Protein AF-A0A3C0IYD0-F1 (afdb_monomer)

Sequence (106 aa):
YKDQAVIDAPIVPNDPNFNKMWGLHNQNCQFVDPRMQGTPVDDADIDAPEAWGVHTGSESTLAAIIDTGCYIYHPDLAPNIWVNPGEIPGNGIDDDHNGYIDDIWG

Nearest PDB structures (foldseek):
  3vv3-assembly1_A  TM=9.507E-01  e=1.101E-05  Pseudoalteromonas sp. SM9913

Structure (mmCIF, N/CA/C/O backbone):
data_AF-A0A3C0IYD0-F1
#
_entry.id   AF-A0A3C0IYD0-F1
#
loop_
_atom_site.group_PDB
_atom_site.id
_atom_site.type_symbol
_atom_site.label_atom_id
_atom_site.label_alt_id
_atom_site.label_comp_id
_atom_site.label_asym_id
_atom_site.label_entity_id
_atom_site.label_seq_id
_atom_site.pdbx_PDB_ins_code
_atom_site.Cartn_x
_atom_site.Cartn_y
_atom_site.Cartn_z
_atom_site.occupancy
_atom_site.B_iso_or_equiv
_atom_site.auth_seq_id
_atom_site.auth_comp_id
_atom_site.auth_asym_id
_atom_site.auth_atom_id
_atom_site.pdbx_PDB_model_num
ATOM 1 N N . TYR A 1 1 ? 34.260 -10.225 -3.439 1.00 45.97 1 TYR A N 1
ATOM 2 C CA . TYR A 1 1 ? 32.957 -9.624 -3.090 1.00 45.97 1 TYR A CA 1
ATOM 3 C C . TYR A 1 1 ? 31.908 -9.834 -4.186 1.00 45.97 1 TYR A C 1
ATOM 5 O O . TYR A 1 1 ? 31.117 -8.944 -4.452 1.00 45.97 1 TYR A O 1
ATOM 13 N N . LYS A 1 2 ? 31.896 -11.001 -4.839 1.00 45.59 2 LYS A N 1
ATOM 14 C CA . LYS A 1 2 ? 30.801 -11.451 -5.704 1.00 45.59 2 LYS A CA 1
ATOM 15 C C . LYS A 1 2 ? 30.568 -12.906 -5.335 1.00 45.59 2 LYS A C 1
ATOM 17 O O . LYS A 1 2 ? 30.957 -13.801 -6.074 1.00 45.59 2 LYS A O 1
ATOM 22 N N . ASP A 1 3 ? 30.071 -13.106 -4.121 1.00 47.34 3 ASP A N 1
ATOM 23 C CA . ASP A 1 3 ? 29.477 -14.390 -3.796 1.00 47.34 3 ASP A CA 1
ATOM 24 C C . ASP A 1 3 ? 28.105 -14.384 -4.449 1.00 47.34 3 ASP A C 1
ATOM 26 O O . ASP A 1 3 ? 27.305 -13.463 -4.290 1.00 47.34 3 ASP A O 1
ATOM 30 N N . GLN A 1 4 ? 27.944 -15.365 -5.319 1.00 48.84 4 GLN A N 1
ATOM 31 C CA . GLN A 1 4 ? 26.801 -15.608 -6.164 1.00 48.84 4 GLN A CA 1
ATOM 32 C C . GLN A 1 4 ? 25.622 -15.944 -5.251 1.00 48.84 4 GLN A C 1
ATOM 34 O O . GLN A 1 4 ? 25.445 -17.094 -4.854 1.00 48.84 4 GLN A O 1
ATOM 39 N N . ALA A 1 5 ? 24.852 -14.921 -4.870 1.00 55.00 5 ALA A N 1
ATOM 40 C CA . ALA A 1 5 ? 23.508 -15.142 -4.374 1.00 55.00 5 ALA A CA 1
ATOM 41 C C . ALA A 1 5 ? 22.796 -15.991 -5.432 1.00 55.00 5 ALA A C 1
ATOM 43 O O . ALA A 1 5 ? 22.830 -15.670 -6.624 1.00 55.00 5 ALA A O 1
ATOM 44 N N . VAL A 1 6 ? 22.231 -17.115 -5.006 1.00 54.72 6 VAL A N 1
ATOM 45 C CA . VAL A 1 6 ? 21.243 -17.827 -5.807 1.00 54.72 6 VAL A CA 1
ATOM 46 C C . VAL A 1 6 ? 20.088 -16.843 -5.928 1.00 54.72 6 VAL A C 1
ATOM 48 O O . VAL A 1 6 ? 19.348 -16.647 -4.972 1.00 54.72 6 VAL A O 1
ATOM 51 N N . ILE A 1 7 ? 20.042 -16.108 -7.037 1.00 59.22 7 ILE A N 1
ATOM 52 C CA . ILE A 1 7 ? 18.914 -15.240 -7.335 1.00 59.22 7 ILE A CA 1
ATOM 53 C C . ILE A 1 7 ? 17.778 -16.184 -7.705 1.00 59.22 7 ILE A C 1
ATOM 55 O O . ILE A 1 7 ? 17.795 -16.809 -8.768 1.00 59.22 7 ILE A O 1
ATOM 59 N N . ASP A 1 8 ? 16.852 -16.383 -6.772 1.00 67.06 8 ASP A N 1
ATOM 60 C CA . ASP A 1 8 ? 15.578 -16.994 -7.117 1.00 67.06 8 ASP A CA 1
ATOM 61 C C . ASP A 1 8 ? 14.947 -16.173 -8.248 1.00 67.06 8 ASP A C 1
ATOM 63 O O . ASP A 1 8 ? 15.190 -14.969 -8.385 1.00 67.06 8 ASP A O 1
ATOM 67 N N . ALA A 1 9 ? 14.214 -16.850 -9.133 1.00 78.75 9 ALA A N 1
ATOM 68 C CA . ALA A 1 9 ? 13.586 -16.182 -10.264 1.00 78.75 9 ALA A CA 1
ATOM 69 C C . ALA A 1 9 ? 12.689 -15.033 -9.757 1.00 78.75 9 ALA A C 1
ATOM 71 O O . ALA A 1 9 ? 12.003 -15.230 -8.749 1.00 78.75 9 ALA A O 1
ATOM 72 N N . PRO A 1 10 ? 12.660 -13.872 -10.445 1.00 84.62 10 PRO A N 1
ATOM 73 C CA . PRO A 1 10 ? 11.826 -12.751 -10.033 1.00 84.62 10 PRO A CA 1
ATOM 74 C C . PRO A 1 10 ? 10.373 -13.184 -9.832 1.00 84.62 10 PRO A C 1
ATOM 76 O O . PRO A 1 10 ? 9.810 -13.916 -10.656 1.00 84.62 10 PRO A O 1
ATOM 79 N N . ILE A 1 11 ? 9.761 -12.739 -8.736 1.00 92.06 11 ILE A N 1
ATOM 80 C CA . ILE A 1 11 ? 8.366 -13.049 -8.429 1.00 92.06 11 ILE A CA 1
ATOM 81 C C . ILE A 1 11 ? 7.492 -11.961 -9.037 1.00 92.06 11 ILE A C 1
ATOM 8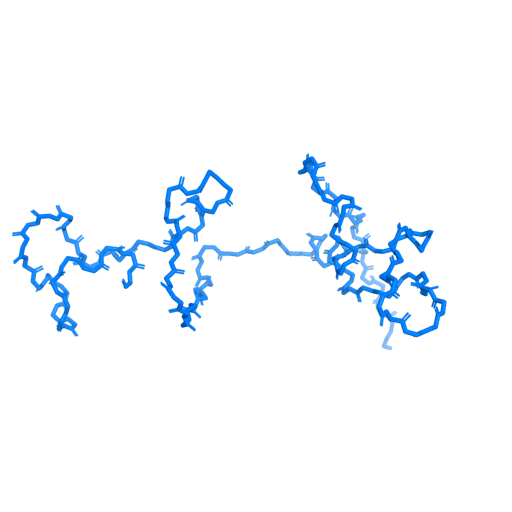3 O O . ILE A 1 11 ? 7.567 -10.800 -8.654 1.00 92.06 11 ILE A O 1
ATOM 87 N N . VAL A 1 12 ? 6.630 -12.350 -9.974 1.00 93.94 12 VAL A N 1
ATOM 88 C CA . VAL A 1 12 ? 5.676 -11.444 -10.619 1.00 93.94 12 VAL A CA 1
ATOM 89 C C . VAL A 1 12 ? 4.273 -11.738 -10.082 1.00 93.94 12 VAL A C 1
ATOM 91 O O . VAL A 1 12 ? 3.819 -12.882 -10.198 1.00 93.94 12 VAL A O 1
ATOM 94 N N . PRO A 1 13 ? 3.572 -10.752 -9.495 1.00 95.12 13 PRO A N 1
ATOM 95 C CA . PRO A 1 13 ? 2.235 -10.960 -8.964 1.00 95.12 13 PRO A CA 1
ATOM 96 C C . PRO A 1 13 ? 1.204 -11.111 -10.088 1.00 95.12 13 PRO A C 1
ATOM 98 O O . PRO A 1 13 ? 1.425 -10.737 -11.242 1.00 95.12 13 PRO A O 1
ATOM 101 N N . ASN A 1 14 ? 0.044 -11.667 -9.748 1.00 96.50 14 ASN A N 1
ATOM 102 C CA . ASN A 1 14 ? -1.056 -11.886 -10.687 1.00 96.50 14 ASN A CA 1
ATOM 103 C C . ASN A 1 14 ? -2.068 -10.726 -10.721 1.00 96.50 14 ASN A C 1
ATOM 105 O O . ASN A 1 14 ? -3.133 -10.869 -11.329 1.00 96.50 14 ASN A O 1
ATOM 109 N N . ASP A 1 15 ? -1.745 -9.589 -10.099 1.00 96.88 15 ASP A N 1
ATOM 110 C CA . ASP A 1 15 ? -2.607 -8.414 -10.056 1.00 96.88 15 ASP A CA 1
ATOM 111 C C . ASP A 1 15 ? -2.915 -7.889 -11.468 1.00 96.88 15 ASP A C 1
ATOM 113 O O . ASP A 1 15 ? -1.994 -7.580 -12.233 1.00 96.88 15 ASP A O 1
ATOM 117 N N . PRO A 1 16 ? -4.199 -7.706 -11.841 1.00 96.94 16 PRO A N 1
ATOM 118 C CA . PRO A 1 16 ? -4.588 -7.354 -13.211 1.00 96.94 16 PRO A CA 1
ATOM 119 C C . PRO A 1 16 ? -3.986 -6.053 -13.756 1.00 96.94 16 PRO A C 1
ATOM 121 O O . PRO A 1 16 ? -3.980 -5.837 -14.967 1.00 96.94 16 PRO A O 1
ATOM 124 N N . ASN A 1 17 ? -3.532 -5.162 -12.871 1.00 95.12 17 ASN A N 1
ATOM 125 C CA . ASN A 1 17 ? -2.934 -3.877 -13.225 1.00 95.12 17 ASN A CA 1
ATOM 126 C C . ASN A 1 17 ? -1.421 -3.816 -12.960 1.00 95.12 17 ASN A C 1
ATOM 128 O O . ASN A 1 17 ? -0.852 -2.738 -13.120 1.00 95.12 17 ASN A O 1
ATOM 132 N N . PHE A 1 18 ? -0.762 -4.921 -12.583 1.00 94.38 18 PHE A N 1
ATOM 133 C CA . PHE A 1 18 ? 0.675 -4.920 -12.281 1.00 94.38 18 PHE A CA 1
ATOM 134 C C . PHE A 1 18 ? 1.516 -4.397 -13.454 1.00 94.38 18 PHE A C 1
ATOM 136 O O . PHE A 1 18 ? 2.415 -3.585 -13.274 1.00 94.38 18 PHE A O 1
ATOM 143 N N . ASN A 1 19 ? 1.140 -4.742 -14.686 1.00 91.56 19 ASN A N 1
ATOM 144 C CA . ASN A 1 19 ? 1.794 -4.251 -15.903 1.00 91.56 19 ASN A CA 1
ATOM 145 C C . ASN A 1 19 ? 1.716 -2.724 -16.112 1.00 91.56 19 ASN A C 1
ATOM 147 O O . ASN A 1 19 ? 2.389 -2.192 -16.988 1.00 91.56 19 ASN A O 1
ATOM 151 N N . LYS A 1 20 ? 0.888 -2.004 -15.347 1.00 91.12 20 LYS A N 1
ATOM 152 C CA . LYS A 1 20 ? 0.820 -0.533 -15.366 1.00 91.12 20 LYS A CA 1
ATOM 153 C C . LYS A 1 20 ? 1.730 0.104 -14.315 1.00 91.12 20 LYS A C 1
ATOM 155 O O . LYS A 1 20 ? 1.939 1.316 -14.351 1.00 91.12 20 LYS A O 1
ATOM 160 N N . MET A 1 21 ? 2.253 -0.684 -13.379 1.00 93.38 21 MET A N 1
ATOM 161 C CA . MET A 1 21 ? 3.093 -0.230 -12.275 1.00 93.38 21 MET A CA 1
ATOM 162 C C . MET A 1 21 ? 4.558 -0.173 -12.715 1.00 93.38 21 MET A C 1
ATOM 164 O O . MET A 1 21 ? 5.405 -0.881 -12.183 1.00 93.38 21 MET A O 1
ATOM 168 N N . TRP A 1 22 ? 4.858 0.684 -13.697 1.00 92.25 22 TRP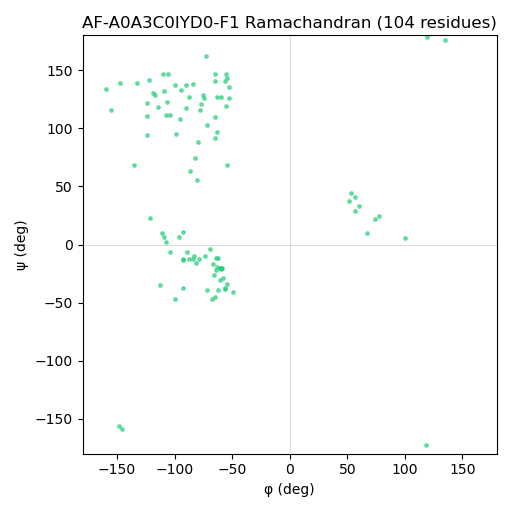 A N 1
ATOM 169 C CA . TRP A 1 22 ? 6.205 0.808 -14.270 1.00 92.25 22 TRP A CA 1
ATOM 170 C C . TRP A 1 22 ? 7.278 1.073 -13.208 1.00 92.25 22 TRP A C 1
ATOM 172 O O . TRP A 1 22 ? 8.379 0.572 -13.329 1.00 92.25 22 TRP A O 1
ATOM 182 N N . GLY A 1 23 ? 6.952 1.809 -12.140 1.00 92.88 23 GLY A N 1
ATOM 183 C CA . GLY A 1 23 ? 7.907 2.086 -11.066 1.00 92.88 23 GLY A CA 1
ATOM 184 C C . GLY A 1 23 ? 8.312 0.853 -10.252 1.00 92.88 23 GLY A C 1
ATOM 185 O O . GLY A 1 23 ? 9.304 0.927 -9.541 1.00 92.88 23 GLY A O 1
ATOM 186 N N . LEU A 1 24 ? 7.556 -0.249 -10.334 1.00 95.56 24 LEU A N 1
ATOM 187 C CA . LEU A 1 24 ? 7.896 -1.534 -9.714 1.00 95.56 24 LEU A CA 1
ATOM 188 C C . LEU A 1 24 ? 8.657 -2.446 -10.677 1.00 95.56 24 LEU A C 1
ATOM 190 O O . LEU A 1 24 ? 9.530 -3.181 -10.233 1.00 95.56 24 LEU A O 1
ATOM 194 N N . HIS A 1 25 ? 8.278 -2.420 -11.958 1.00 93.88 25 HIS A N 1
ATOM 195 C CA . HIS A 1 25 ? 8.858 -3.242 -13.019 1.00 93.88 25 HIS A CA 1
ATOM 196 C C . HIS A 1 25 ? 8.655 -2.577 -14.387 1.00 93.88 25 HIS A C 1
ATOM 198 O O . HIS A 1 25 ? 7.518 -2.419 -14.855 1.00 93.88 25 HIS A O 1
ATOM 204 N N . ASN A 1 26 ? 9.739 -2.192 -15.052 1.00 91.94 26 ASN A N 1
ATOM 205 C CA . ASN A 1 26 ? 9.745 -1.441 -16.300 1.00 91.94 26 ASN A CA 1
ATOM 206 C C . ASN A 1 26 ? 10.533 -2.178 -17.383 1.00 91.94 26 ASN A C 1
ATOM 208 O O . ASN A 1 26 ? 11.733 -1.991 -17.559 1.00 91.94 26 ASN A O 1
ATOM 212 N N . GLN A 1 27 ? 9.807 -2.955 -18.184 1.00 88.69 27 GLN A N 1
ATOM 213 C CA . GLN A 1 27 ? 10.361 -3.620 -19.357 1.00 88.69 27 GLN A CA 1
ATOM 214 C C . GLN A 1 27 ? 9.827 -3.022 -20.655 1.00 88.69 27 GLN A C 1
ATOM 216 O O . GLN A 1 27 ? 8.659 -2.639 -20.767 1.00 88.69 27 GLN A O 1
ATOM 221 N N . ASN A 1 28 ? 10.679 -3.025 -21.675 1.00 84.56 28 ASN A N 1
ATOM 222 C CA . ASN A 1 28 ? 10.410 -2.562 -23.031 1.00 84.56 28 ASN A CA 1
ATOM 223 C C . ASN A 1 28 ? 9.937 -1.104 -23.109 1.00 84.56 28 ASN A C 1
ATOM 225 O O . ASN A 1 28 ? 9.189 -0.759 -24.028 1.00 84.56 28 ASN A O 1
ATOM 229 N N . CYS A 1 29 ? 10.340 -0.251 -22.160 1.00 82.38 29 CYS A N 1
ATOM 230 C CA . CYS A 1 29 ? 9.909 1.150 -22.113 1.00 82.38 29 CYS A CA 1
ATOM 231 C C . CYS A 1 29 ? 8.373 1.305 -22.193 1.00 82.38 29 CYS A C 1
ATOM 233 O O . CYS A 1 29 ? 7.863 2.207 -22.864 1.00 82.38 29 CYS A O 1
ATOM 235 N N . GLN A 1 30 ? 7.628 0.393 -21.555 1.00 76.88 30 GLN A N 1
ATOM 236 C CA . GLN A 1 30 ? 6.180 0.220 -21.742 1.00 76.88 30 GLN A CA 1
ATOM 237 C C . GLN A 1 30 ? 5.328 1.449 -21.389 1.00 76.88 30 GLN A C 1
ATOM 239 O O . GLN A 1 30 ? 4.190 1.564 -21.850 1.00 76.88 30 GLN A O 1
ATOM 244 N N . PHE A 1 31 ? 5.861 2.369 -20.582 1.00 80.62 31 PHE A N 1
ATOM 245 C CA . PHE A 1 31 ? 5.163 3.574 -20.155 1.00 80.62 31 PHE A CA 1
ATOM 246 C C . PHE A 1 31 ? 5.884 4.842 -20.619 1.00 80.62 31 PHE A C 1
ATOM 248 O O . PHE A 1 31 ? 7.080 5.022 -20.398 1.00 80.62 31 PHE A O 1
ATOM 255 N N . VAL A 1 32 ? 5.124 5.751 -21.234 1.00 80.00 32 VAL A N 1
ATOM 256 C CA . VAL A 1 32 ? 5.597 7.073 -21.663 1.00 80.00 32 VAL A CA 1
ATOM 257 C C . VAL A 1 32 ? 4.698 8.130 -21.030 1.00 80.00 32 VAL A C 1
ATOM 259 O O . VAL A 1 32 ? 3.534 8.249 -21.413 1.00 80.00 32 VAL A O 1
ATOM 262 N N . ASP A 1 33 ? 5.215 8.905 -20.071 1.00 80.69 33 ASP A N 1
ATOM 263 C CA . ASP A 1 33 ? 4.489 10.071 -19.554 1.00 80.69 33 ASP A CA 1
ATOM 264 C C . ASP A 1 33 ? 4.630 11.234 -20.552 1.00 80.69 33 ASP A C 1
ATOM 266 O O . ASP A 1 33 ? 5.739 11.744 -20.730 1.00 80.69 33 ASP A O 1
ATOM 270 N N . PRO A 1 34 ? 3.537 11.716 -21.177 1.00 84.50 34 PRO A N 1
ATOM 271 C CA . PRO A 1 34 ? 3.599 12.831 -22.123 1.00 84.50 34 PRO A CA 1
ATOM 272 C C . PRO A 1 34 ? 4.046 14.158 -21.484 1.00 84.50 34 PRO A C 1
ATOM 274 O O . PRO A 1 34 ? 4.312 15.122 -22.200 1.00 84.50 34 PRO A O 1
ATOM 277 N N . ARG A 1 35 ? 4.103 14.238 -20.149 1.00 87.62 35 ARG A N 1
ATOM 278 C CA . ARG A 1 35 ? 4.557 15.413 -19.392 1.00 87.62 35 ARG A CA 1
ATOM 279 C C . ARG A 1 35 ? 6.048 15.359 -19.057 1.00 87.62 35 ARG A C 1
ATOM 281 O O . ARG A 1 35 ? 6.594 16.380 -18.641 1.00 87.62 35 ARG A O 1
ATOM 288 N N . MET A 1 36 ? 6.707 14.208 -19.212 1.00 81.50 36 MET A N 1
ATOM 289 C CA . MET A 1 36 ? 8.143 14.072 -18.970 1.00 81.50 36 MET A CA 1
ATOM 290 C C . MET A 1 36 ? 8.942 14.343 -20.245 1.00 81.50 36 MET A C 1
ATOM 292 O O . MET A 1 36 ? 8.597 13.894 -21.334 1.00 81.50 36 MET A O 1
ATOM 296 N N . GLN A 1 37 ? 10.036 15.091 -20.102 1.00 84.94 37 GLN A N 1
ATOM 297 C CA . GLN A 1 37 ? 10.996 15.293 -21.184 1.00 84.94 37 GLN A CA 1
ATOM 298 C C . GLN A 1 37 ? 11.981 14.123 -21.212 1.00 84.94 37 GLN A C 1
ATOM 300 O O . GLN A 1 37 ? 12.473 13.709 -20.165 1.00 84.94 37 GLN A O 1
ATOM 305 N N . GLY A 1 38 ? 12.307 13.633 -22.406 1.00 82.50 38 GLY A N 1
ATOM 306 C CA . GLY A 1 38 ? 13.238 12.521 -22.597 1.00 82.50 38 GLY A CA 1
ATOM 307 C C . GLY A 1 38 ? 12.588 11.320 -23.278 1.00 82.50 38 GLY A C 1
ATOM 308 O O . GLY A 1 38 ? 11.414 11.341 -23.633 1.00 82.50 38 GLY A O 1
ATOM 309 N N . THR A 1 39 ? 13.392 10.284 -23.506 1.00 83.81 39 THR A N 1
ATOM 310 C CA . THR A 1 39 ? 12.906 8.972 -23.957 1.00 83.81 39 THR A CA 1
ATOM 311 C C . THR A 1 39 ? 12.836 8.066 -22.730 1.00 83.81 39 THR A C 1
ATOM 313 O O . THR A 1 39 ? 13.768 8.125 -21.925 1.00 83.81 39 THR A O 1
ATOM 316 N N . PRO A 1 40 ? 11.774 7.260 -22.555 1.00 84.62 40 PRO A N 1
ATOM 317 C CA . PRO A 1 40 ? 11.743 6.269 -21.490 1.00 84.62 40 PRO A CA 1
ATOM 318 C C . PRO A 1 40 ? 12.971 5.364 -21.572 1.00 84.62 40 PRO A C 1
ATOM 320 O O . PRO A 1 40 ? 13.445 5.039 -22.665 1.00 84.62 40 PRO A O 1
ATOM 323 N N . VAL A 1 41 ? 13.474 4.982 -20.407 1.00 88.69 41 VAL A N 1
ATOM 324 C CA . VAL A 1 41 ? 14.633 4.106 -20.266 1.00 88.69 41 VAL A CA 1
ATOM 325 C C . VAL A 1 41 ? 14.121 2.768 -19.757 1.00 88.69 41 VAL A C 1
ATOM 327 O O . VAL A 1 41 ? 13.294 2.730 -18.847 1.00 88.69 41 VAL A O 1
ATOM 330 N N . ASP A 1 42 ? 14.561 1.697 -20.404 1.00 90.81 42 ASP A N 1
ATOM 331 C CA . ASP A 1 42 ? 14.293 0.329 -19.968 1.00 90.81 42 ASP A CA 1
ATOM 332 C C . ASP A 1 42 ? 14.981 0.087 -18.621 1.00 90.81 42 ASP A C 1
ATOM 334 O O . ASP A 1 42 ? 16.046 0.668 -18.400 1.00 90.81 42 ASP A O 1
ATOM 338 N N . ASP A 1 43 ? 14.393 -0.729 -17.741 1.00 91.50 43 ASP A N 1
ATOM 339 C CA . ASP A 1 43 ? 14.970 -1.061 -16.420 1.00 91.50 43 ASP A CA 1
ATOM 340 C C . ASP A 1 43 ? 15.032 0.135 -15.442 1.00 91.50 43 ASP A C 1
ATOM 342 O O . ASP A 1 43 ? 15.677 0.106 -14.398 1.00 91.50 43 ASP A O 1
ATOM 346 N N . ALA A 1 44 ? 14.388 1.256 -15.789 1.00 91.88 44 ALA A N 1
ATOM 347 C CA . ALA A 1 44 ? 14.267 2.405 -14.896 1.00 91.88 44 ALA A CA 1
ATOM 348 C C . ALA A 1 44 ? 13.111 2.193 -13.903 1.00 91.88 44 ALA A C 1
ATOM 350 O O . 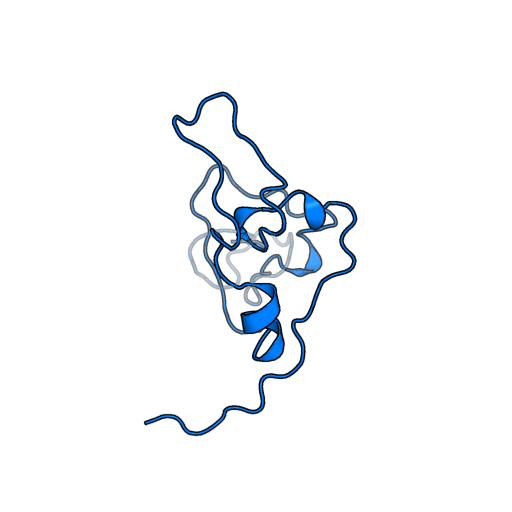ALA A 1 44 ? 12.046 2.800 -14.053 1.00 91.88 44 ALA A O 1
ATOM 351 N N . ASP A 1 45 ? 13.333 1.328 -12.915 1.00 93.44 45 ASP A N 1
ATOM 352 C CA . ASP A 1 45 ? 12.403 0.975 -11.837 1.00 93.44 45 ASP A CA 1
ATOM 353 C C . ASP A 1 45 ? 13.156 0.687 -10.513 1.00 93.44 45 ASP A C 1
ATOM 355 O O . ASP A 1 45 ? 14.237 1.241 -10.293 1.00 93.44 45 ASP A O 1
ATOM 359 N N . ILE A 1 46 ? 12.546 -0.046 -9.574 1.00 96.31 46 ILE A N 1
ATOM 360 C CA . ILE A 1 46 ? 13.133 -0.361 -8.256 1.00 96.31 46 ILE A CA 1
ATOM 361 C C . ILE A 1 46 ? 13.512 -1.841 -8.086 1.00 96.31 46 ILE A C 1
ATOM 363 O O . ILE A 1 46 ? 13.786 -2.247 -6.954 1.00 96.31 46 ILE A O 1
ATOM 367 N N . ASP A 1 47 ? 13.483 -2.639 -9.156 1.00 95.69 47 ASP A N 1
ATOM 368 C CA . ASP A 1 47 ? 13.720 -4.087 -9.153 1.00 95.69 47 ASP A CA 1
ATOM 369 C C . ASP A 1 47 ? 12.815 -4.827 -8.141 1.00 95.69 47 ASP A C 1
ATOM 371 O O . ASP A 1 47 ? 13.264 -5.651 -7.331 1.00 95.69 47 ASP A O 1
ATOM 375 N N . ALA A 1 48 ? 11.519 -4.478 -8.093 1.00 96.75 48 ALA A N 1
ATOM 376 C CA . ALA A 1 48 ? 10.616 -5.034 -7.083 1.00 96.75 48 ALA A CA 1
ATOM 377 C C . ALA A 1 48 ? 10.414 -6.558 -7.231 1.00 96.75 48 ALA A C 1
ATOM 379 O O . ALA A 1 48 ? 10.510 -7.249 -6.212 1.00 96.75 48 ALA A O 1
ATOM 380 N N . PRO A 1 49 ? 10.180 -7.124 -8.436 1.00 96.12 49 PRO A N 1
ATOM 381 C CA . PRO A 1 49 ? 10.086 -8.575 -8.625 1.00 96.12 49 PRO A CA 1
ATOM 382 C C . PRO A 1 49 ? 11.315 -9.356 -8.149 1.00 96.12 49 PRO A C 1
ATOM 384 O O . PRO A 1 49 ? 11.187 -10.448 -7.588 1.00 96.12 49 PRO A O 1
ATOM 387 N N . GLU A 1 50 ? 12.505 -8.800 -8.347 1.00 95.00 50 GLU A N 1
ATOM 388 C CA . GLU A 1 50 ? 13.785 -9.348 -7.912 1.00 95.00 50 GLU A CA 1
ATOM 389 C C . GLU A 1 50 ? 13.877 -9.326 -6.383 1.00 95.00 50 GLU A C 1
ATOM 391 O O . GLU A 1 50 ? 14.215 -10.337 -5.762 1.00 95.00 50 GLU A O 1
ATOM 396 N N . ALA A 1 51 ? 13.517 -8.198 -5.760 1.00 94.88 51 ALA A N 1
ATOM 397 C CA . ALA A 1 51 ? 13.478 -8.063 -4.306 1.00 94.88 51 ALA A CA 1
ATOM 398 C C . ALA A 1 51 ? 12.458 -9.019 -3.663 1.00 94.88 51 ALA A C 1
ATOM 400 O O . ALA A 1 51 ? 12.742 -9.626 -2.627 1.00 94.88 51 ALA A O 1
ATOM 401 N N . TRP A 1 52 ? 11.300 -9.216 -4.294 1.00 95.62 52 TRP A N 1
ATOM 402 C CA . TRP A 1 52 ? 10.274 -10.157 -3.846 1.00 95.62 52 TRP A CA 1
ATOM 403 C C . TRP A 1 52 ? 10.716 -11.615 -3.925 1.00 95.62 52 TRP A C 1
ATOM 405 O O . TRP A 1 52 ? 10.269 -12.412 -3.103 1.00 95.62 52 TRP A O 1
ATOM 415 N N . GLY A 1 53 ? 11.657 -11.944 -4.816 1.00 94.06 53 GLY A N 1
ATOM 416 C CA . GLY A 1 53 ? 12.358 -13.232 -4.802 1.00 94.06 53 GLY A CA 1
ATOM 417 C C . GLY A 1 53 ? 13.128 -13.495 -3.501 1.00 94.06 53 GLY A C 1
ATOM 418 O O . GLY A 1 53 ? 13.376 -14.647 -3.161 1.00 94.06 53 GLY A O 1
ATOM 419 N N . VAL A 1 54 ? 13.462 -12.447 -2.739 1.00 93.62 54 VAL A N 1
ATOM 420 C CA . VAL A 1 54 ? 14.108 -12.549 -1.422 1.00 93.62 54 VAL A CA 1
ATOM 421 C C . VAL A 1 54 ? 13.095 -12.393 -0.284 1.00 93.62 54 VAL A C 1
ATOM 423 O O . VAL A 1 54 ? 13.133 -13.158 0.680 1.00 93.62 54 VAL A O 1
ATOM 426 N N . HIS A 1 55 ? 12.211 -11.391 -0.353 1.00 92.75 55 HIS A N 1
ATOM 427 C CA . HIS A 1 55 ? 11.229 -11.110 0.696 1.00 92.75 55 HIS A CA 1
ATOM 428 C C . HIS A 1 55 ? 10.047 -10.274 0.179 1.00 92.75 55 HIS A C 1
ATOM 430 O O . HIS A 1 55 ? 10.243 -9.234 -0.445 1.00 92.75 55 HIS A O 1
ATOM 436 N N . THR A 1 56 ? 8.814 -10.664 0.512 1.00 94.12 56 THR A N 1
ATOM 437 C CA . THR A 1 56 ? 7.582 -9.974 0.071 1.00 94.12 56 THR A CA 1
ATOM 438 C C . THR A 1 56 ? 6.915 -9.114 1.146 1.00 94.12 56 THR A C 1
ATOM 440 O O . THR A 1 56 ? 5.952 -8.414 0.851 1.00 94.12 56 THR A O 1
ATOM 443 N N . GLY A 1 57 ? 7.399 -9.145 2.388 1.00 93.75 57 GLY A N 1
ATOM 444 C CA . GLY A 1 57 ? 6.837 -8.372 3.501 1.00 93.75 57 GLY A CA 1
ATOM 445 C C . GLY A 1 57 ? 6.693 -9.188 4.785 1.00 93.75 57 GLY A C 1
ATOM 446 O O . GLY A 1 57 ? 7.002 -10.375 4.817 1.00 93.75 57 GLY A O 1
ATOM 447 N N . SER A 1 58 ? 6.263 -8.525 5.859 1.00 96.06 58 SER A N 1
ATOM 448 C CA . SER A 1 58 ? 5.993 -9.137 7.164 1.00 96.06 58 SER A CA 1
ATOM 449 C C . SER A 1 58 ? 4.854 -8.399 7.861 1.00 96.06 58 SER A C 1
ATOM 451 O O . SER A 1 58 ? 4.859 -7.169 7.888 1.00 96.06 58 SER A O 1
ATOM 453 N N . GLU A 1 59 ? 3.945 -9.133 8.505 1.00 94.38 59 GLU A N 1
ATOM 454 C CA . GLU A 1 59 ? 2.879 -8.564 9.349 1.00 94.38 59 GLU A CA 1
ATO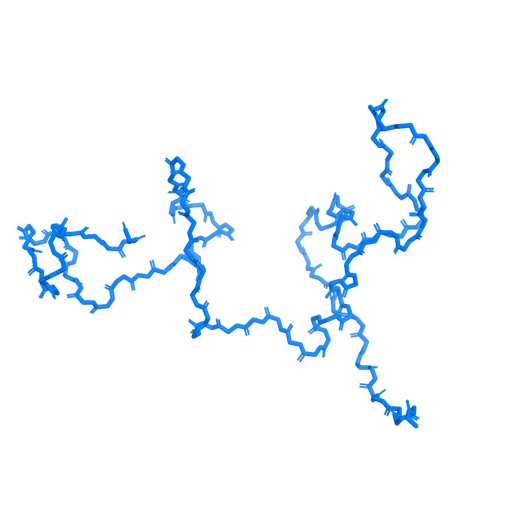M 455 C C . GLU A 1 59 ? 3.435 -7.816 10.576 1.00 94.38 59 GLU A C 1
ATOM 457 O O . GLU A 1 59 ? 2.762 -6.974 11.162 1.00 94.38 59 GLU A O 1
ATOM 462 N N . SER A 1 60 ? 4.687 -8.088 10.965 1.00 95.56 60 SER A N 1
ATOM 463 C CA . SER A 1 60 ? 5.349 -7.398 12.079 1.00 95.56 60 SER A CA 1
ATOM 464 C C . SER A 1 60 ? 5.880 -6.009 11.717 1.00 95.56 60 SER A C 1
ATOM 466 O O . SER A 1 60 ? 6.329 -5.279 12.600 1.00 95.56 60 SER A O 1
ATOM 468 N N . THR A 1 61 ? 5.930 -5.663 10.429 1.00 96.50 61 THR A N 1
ATOM 469 C CA . THR A 1 61 ? 6.422 -4.363 9.967 1.00 96.50 61 THR A CA 1
ATOM 470 C C . THR A 1 61 ? 5.242 -3.426 9.768 1.00 96.50 61 THR A C 1
ATOM 472 O O . THR A 1 61 ? 4.489 -3.561 8.810 1.00 96.50 61 THR A O 1
ATOM 475 N N . LEU A 1 62 ? 5.104 -2.448 10.663 1.00 96.38 62 LEU A N 1
ATOM 476 C CA . LEU A 1 62 ? 4.035 -1.454 10.600 1.00 96.38 62 LEU A CA 1
ATOM 477 C C . LEU A 1 62 ? 4.503 -0.190 9.875 1.00 96.38 62 LEU A C 1
ATOM 479 O O . LEU A 1 62 ? 5.569 0.352 10.177 1.00 96.38 62 LEU A O 1
ATOM 483 N N . ALA A 1 63 ? 3.684 0.290 8.941 1.00 96.12 63 ALA A N 1
ATOM 484 C CA . ALA A 1 63 ? 3.886 1.550 8.236 1.00 96.12 63 ALA A CA 1
ATOM 485 C C . ALA A 1 63 ? 2.765 2.530 8.601 1.00 96.12 63 ALA A C 1
ATOM 487 O O . ALA A 1 63 ? 1.596 2.271 8.326 1.00 96.12 63 ALA A O 1
ATOM 488 N N . ALA A 1 64 ? 3.123 3.662 9.210 1.00 96.31 64 ALA A N 1
ATOM 489 C CA . ALA A 1 64 ? 2.175 4.722 9.539 1.00 96.31 64 ALA A CA 1
ATOM 490 C C . ALA A 1 64 ? 2.022 5.690 8.358 1.00 96.31 64 ALA A C 1
ATOM 492 O O . ALA A 1 64 ? 3.014 6.233 7.864 1.00 96.31 64 ALA A O 1
ATOM 493 N N . ILE A 1 65 ? 0.781 5.928 7.932 1.00 96.69 65 ILE A N 1
ATOM 494 C CA . ILE A 1 65 ? 0.452 6.865 6.855 1.00 96.69 65 ILE A CA 1
ATOM 495 C C . ILE A 1 65 ? -0.211 8.101 7.460 1.00 96.69 65 ILE A C 1
ATOM 497 O O . ILE A 1 65 ? -1.333 8.033 7.952 1.00 96.69 65 ILE A O 1
ATOM 501 N N . ILE A 1 66 ? 0.485 9.237 7.409 1.00 96.88 66 ILE A N 1
ATOM 502 C CA . ILE A 1 66 ? -0.041 10.531 7.859 1.00 96.88 66 ILE A CA 1
ATOM 503 C C . ILE A 1 66 ? -0.525 11.290 6.625 1.00 96.88 66 ILE A C 1
ATOM 505 O O . ILE A 1 66 ? 0.261 11.938 5.937 1.00 96.88 66 ILE A O 1
ATOM 509 N N . ASP A 1 67 ? -1.818 11.176 6.343 1.00 96.69 67 ASP A N 1
ATOM 510 C CA . ASP A 1 67 ? -2.473 11.789 5.187 1.00 96.69 67 ASP A CA 1
ATOM 511 C C . ASP A 1 67 ? -3.935 12.135 5.545 1.00 96.69 67 ASP A C 1
ATOM 513 O O . ASP A 1 67 ? -4.299 12.295 6.708 1.00 96.69 67 ASP A O 1
ATOM 517 N N . THR A 1 68 ? -4.799 12.242 4.547 1.00 96.94 68 THR A N 1
ATOM 518 C CA . THR A 1 68 ? -6.243 12.476 4.640 1.00 96.94 68 THR A CA 1
ATOM 519 C C . THR A 1 68 ? -7.043 11.298 5.213 1.00 96.94 68 THR A C 1
ATOM 521 O O . THR A 1 68 ? -8.253 11.424 5.405 1.00 96.94 68 THR A O 1
ATOM 524 N N . GLY A 1 69 ? -6.382 10.173 5.494 1.00 93.88 69 GLY A N 1
ATOM 525 C CA . GLY A 1 69 ? -6.966 8.933 6.002 1.00 93.88 69 GLY A CA 1
ATOM 526 C C . GLY A 1 69 ? -6.763 7.755 5.045 1.00 93.88 69 GLY A C 1
ATOM 527 O O . GLY A 1 69 ? -6.065 7.860 4.037 1.00 93.88 69 GLY A O 1
ATOM 528 N N . CYS A 1 70 ? -7.392 6.620 5.359 1.00 95.06 70 CYS A N 1
ATOM 529 C CA . CYS A 1 70 ? -7.350 5.405 4.545 1.00 95.06 70 CYS A CA 1
ATOM 530 C C . CYS A 1 70 ? -8.759 4.826 4.366 1.00 95.06 70 CYS A C 1
ATOM 532 O O . CYS A 1 70 ? -9.549 4.771 5.311 1.00 95.06 70 CYS A O 1
ATOM 534 N N . TYR A 1 71 ? -9.088 4.360 3.158 1.00 96.31 71 TYR A N 1
ATOM 535 C CA . TYR A 1 71 ? -10.319 3.603 2.945 1.00 96.31 71 TYR A CA 1
ATOM 536 C C . TYR A 1 71 ? -10.123 2.151 3.396 1.00 96.31 71 TYR A C 1
ATOM 538 O O . TYR A 1 71 ? -9.774 1.276 2.605 1.00 96.31 71 TYR A O 1
ATOM 546 N N . ILE A 1 72 ? -10.385 1.903 4.679 1.00 96.81 72 ILE A N 1
ATOM 547 C CA . ILE A 1 72 ? -10.136 0.618 5.351 1.00 96.81 72 ILE A CA 1
ATOM 548 C C . ILE A 1 72 ? -10.891 -0.580 4.751 1.00 96.81 72 ILE A C 1
ATOM 550 O O . ILE A 1 72 ? -10.481 -1.720 4.934 1.00 96.81 72 ILE A O 1
ATOM 554 N N . TYR A 1 73 ? -11.975 -0.339 4.006 1.00 96.81 73 TYR A N 1
ATOM 555 C CA . TYR A 1 73 ? -12.766 -1.393 3.360 1.00 96.81 73 TYR A CA 1
ATOM 556 C C . TYR A 1 73 ? -12.377 -1.636 1.895 1.00 96.81 73 TYR A C 1
ATOM 558 O O . TYR A 1 73 ? -13.058 -2.394 1.201 1.00 96.81 73 TYR A O 1
ATOM 566 N N . HIS A 1 74 ? -11.316 -0.998 1.391 1.00 97.81 74 HIS A N 1
ATOM 567 C CA . HIS A 1 74 ? -10.837 -1.267 0.039 1.00 97.81 74 HIS A CA 1
ATOM 568 C C . HIS A 1 74 ? -10.368 -2.728 -0.067 1.00 97.81 74 HIS A C 1
ATOM 570 O O . HIS A 1 74 ? -9.509 -3.127 0.716 1.00 97.81 74 HIS A O 1
ATOM 576 N N . PRO A 1 75 ? -10.853 -3.532 -1.031 1.00 98.06 75 PRO A N 1
ATOM 577 C CA . PRO A 1 75 ? -10.563 -4.969 -1.075 1.00 98.06 75 PRO A CA 1
ATOM 578 C C . PRO A 1 75 ? -9.068 -5.293 -1.212 1.00 98.06 75 PRO A C 1
ATOM 580 O O . PRO A 1 75 ? -8.620 -6.307 -0.694 1.00 98.06 75 PRO A O 1
ATOM 583 N N . ASP A 1 76 ? -8.310 -4.414 -1.869 1.00 97.62 76 ASP A N 1
ATOM 584 C CA . ASP A 1 76 ? -6.864 -4.568 -2.094 1.00 97.62 76 ASP A CA 1
ATOM 585 C C . ASP A 1 76 ? -5.999 -4.082 -0.913 1.00 97.62 76 ASP A C 1
ATOM 587 O O . ASP A 1 76 ? -4.800 -4.328 -0.866 1.00 97.62 76 ASP A O 1
ATOM 591 N N . LEU A 1 77 ? -6.597 -3.358 0.047 1.00 97.12 77 LEU A N 1
ATOM 592 C CA . LEU A 1 77 ? -5.880 -2.816 1.211 1.00 97.12 77 LEU A CA 1
ATOM 593 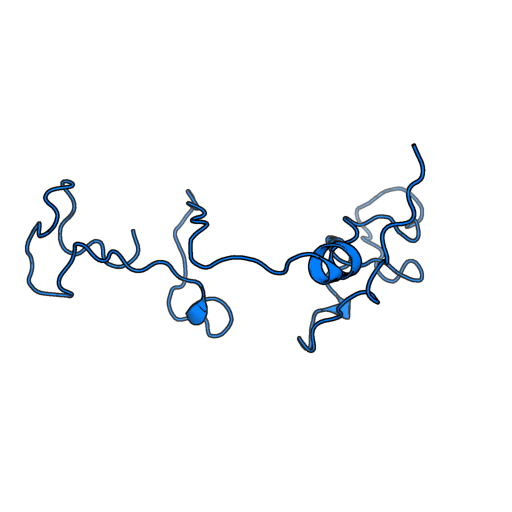C C . LEU A 1 77 ? -6.318 -3.463 2.520 1.00 97.12 77 LEU A C 1
ATOM 595 O O . LEU A 1 77 ? -5.479 -3.650 3.390 1.00 97.12 77 LEU A O 1
ATOM 599 N N . ALA A 1 78 ? -7.599 -3.818 2.656 1.00 97.19 78 ALA A N 1
ATOM 600 C CA . ALA A 1 78 ? -8.205 -4.325 3.886 1.00 97.19 78 ALA A CA 1
ATOM 601 C C . ALA A 1 78 ? -7.413 -5.464 4.559 1.00 97.19 78 ALA A C 1
ATOM 603 O O . ALA A 1 78 ? -7.275 -5.413 5.779 1.00 97.19 78 ALA A O 1
ATOM 604 N N . PRO A 1 79 ? -6.837 -6.443 3.827 1.00 97.00 79 PRO A N 1
ATOM 605 C CA . PRO A 1 79 ? -6.014 -7.484 4.449 1.00 97.00 79 PRO A CA 1
ATOM 606 C C . PRO A 1 79 ? -4.725 -6.969 5.110 1.00 97.00 79 PRO A C 1
ATOM 608 O O . PRO A 1 79 ? -4.184 -7.645 5.975 1.00 97.00 79 PRO A O 1
ATOM 611 N N . ASN A 1 80 ? -4.244 -5.791 4.706 1.00 97.00 80 ASN A N 1
ATOM 612 C CA . ASN A 1 80 ? -2.995 -5.176 5.161 1.00 97.00 80 ASN A CA 1
ATOM 613 C C . ASN A 1 80 ? -3.226 -3.972 6.095 1.00 97.00 80 ASN A C 1
ATOM 615 O O . ASN A 1 80 ? -2.263 -3.312 6.488 1.00 97.00 80 ASN A O 1
ATOM 619 N N . ILE A 1 81 ? -4.479 -3.646 6.431 1.00 97.44 81 ILE A N 1
ATOM 620 C CA . ILE A 1 81 ? -4.782 -2.578 7.389 1.00 97.44 81 ILE A CA 1
ATOM 621 C C . ILE A 1 81 ? -4.470 -3.076 8.798 1.00 97.44 81 ILE A C 1
ATOM 623 O O . ILE A 1 81 ? -4.972 -4.112 9.232 1.00 97.44 81 ILE A O 1
ATOM 627 N N . TRP A 1 82 ? -3.650 -2.313 9.517 1.00 97.19 82 TRP A N 1
ATOM 628 C CA . TRP A 1 82 ? -3.364 -2.586 10.917 1.00 97.19 82 TRP A CA 1
ATOM 629 C C . TRP A 1 82 ? -4.624 -2.416 11.775 1.00 97.19 82 TRP A C 1
ATOM 631 O O . TRP A 1 82 ? -5.417 -1.501 11.556 1.00 97.19 82 TRP A O 1
ATOM 641 N N . VAL A 1 83 ? -4.791 -3.309 12.750 1.00 96.62 83 VAL A N 1
ATOM 642 C CA . VAL A 1 83 ? -5.866 -3.256 13.743 1.00 96.62 83 VAL A CA 1
ATOM 643 C C . VAL A 1 83 ? -5.229 -3.078 15.110 1.00 96.62 83 VAL A C 1
ATOM 645 O O . VAL A 1 83 ? -4.344 -3.867 15.452 1.00 96.62 83 VAL A O 1
ATOM 648 N N . ASN A 1 84 ? -5.681 -2.086 15.879 1.00 97.19 84 ASN A N 1
ATOM 649 C CA . ASN A 1 84 ? -5.200 -1.854 17.235 1.00 97.19 84 ASN A CA 1
ATOM 650 C C . ASN A 1 84 ? -5.586 -3.047 18.131 1.00 97.19 84 ASN A C 1
ATOM 652 O O . ASN A 1 84 ? -6.770 -3.238 18.415 1.00 97.19 84 ASN A O 1
ATOM 656 N N . PRO A 1 85 ? -4.625 -3.882 18.581 1.00 96.31 85 PRO A N 1
ATOM 657 C CA . PRO A 1 85 ? -4.936 -5.024 19.435 1.00 96.31 85 PRO A CA 1
ATOM 658 C C . PRO A 1 85 ? -5.290 -4.611 20.872 1.00 96.31 85 PRO A C 1
ATOM 660 O O . PRO A 1 85 ? -5.681 -5.475 21.658 1.00 96.31 85 PRO A O 1
ATOM 663 N N . GLY A 1 86 ? -5.091 -3.337 21.228 1.00 97.25 86 GLY A N 1
ATOM 664 C CA . GLY A 1 86 ? -5.430 -2.769 22.528 1.00 97.25 86 GLY A CA 1
ATOM 665 C C . GLY A 1 86 ? -6.902 -2.385 22.683 1.00 97.25 86 GLY A C 1
ATOM 666 O O . GLY A 1 86 ? -7.356 -2.271 23.815 1.00 97.25 86 GLY A O 1
ATOM 667 N N . GLU A 1 87 ? -7.648 -2.279 21.581 1.00 98.12 87 GLU A N 1
ATOM 668 C CA . GLU A 1 87 ? -9.008 -1.734 21.575 1.00 98.12 87 GLU A CA 1
ATOM 669 C C . GLU A 1 87 ? -10.102 -2.798 21.419 1.00 98.12 87 GLU A C 1
ATOM 671 O O . GLU A 1 87 ? -9.949 -3.794 20.699 1.00 98.12 87 GLU A O 1
ATOM 676 N N . ILE A 1 88 ? -11.258 -2.564 22.049 1.00 96.62 88 ILE A N 1
ATOM 677 C CA . ILE A 1 88 ? -12.480 -3.348 21.858 1.00 96.62 88 ILE A CA 1
ATOM 678 C C . ILE A 1 88 ? -13.450 -2.540 20.983 1.00 96.62 88 ILE A C 1
ATOM 680 O O . ILE A 1 88 ? -14.060 -1.586 21.458 1.00 96.62 88 ILE A O 1
ATOM 684 N N . PRO A 1 89 ? -13.711 -2.967 19.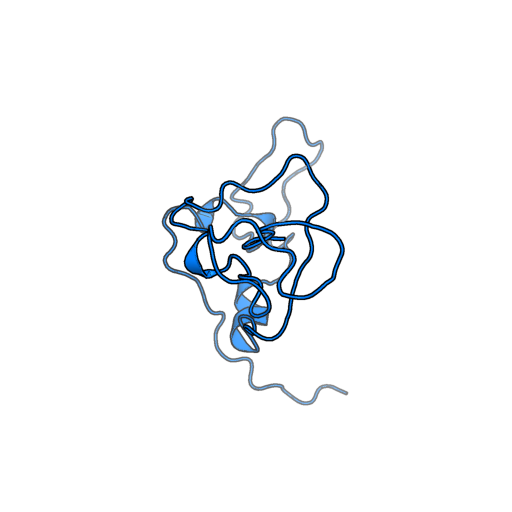733 1.00 95.25 89 PRO A N 1
ATOM 685 C CA . PRO A 1 89 ? -14.511 -2.185 18.797 1.00 95.25 89 PRO A CA 1
ATOM 686 C C . PRO A 1 89 ? -15.902 -1.788 19.309 1.00 95.25 89 PRO A C 1
ATOM 688 O O . PRO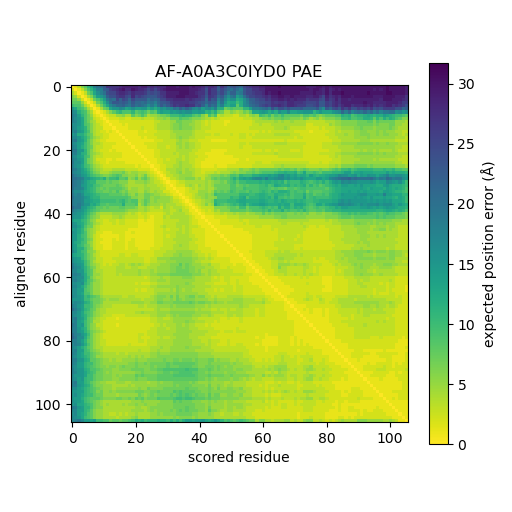 A 1 89 ? -16.773 -2.642 19.510 1.00 95.25 89 PRO A O 1
ATOM 691 N N . GLY A 1 90 ? -16.143 -0.478 19.401 1.00 94.94 90 GLY A N 1
ATOM 692 C CA . GLY A 1 90 ? -17.468 0.108 19.594 1.00 94.94 90 GLY A CA 1
ATOM 693 C C . GLY A 1 90 ? -17.986 0.012 21.025 1.00 94.94 90 GLY A C 1
ATOM 694 O O . GLY A 1 90 ? -19.207 0.002 21.226 1.00 94.94 90 GLY A O 1
ATOM 695 N N . ASN A 1 91 ? -17.092 -0.089 22.010 1.00 97.56 91 ASN A N 1
ATOM 696 C CA . ASN A 1 91 ? -17.464 -0.043 23.422 1.00 97.56 91 ASN A CA 1
ATOM 697 C C . ASN A 1 91 ? -17.503 1.400 23.972 1.00 97.56 91 ASN A C 1
ATOM 699 O O . ASN A 1 91 ? -18.079 1.610 25.045 1.00 97.56 91 ASN A O 1
ATOM 703 N N . GLY A 1 92 ? -16.972 2.385 23.233 1.00 96.88 92 GLY A N 1
ATOM 704 C CA . GLY A 1 92 ? -16.934 3.789 23.635 1.00 96.88 92 GLY A CA 1
ATOM 705 C C . GLY A 1 92 ? -15.898 4.105 24.717 1.00 96.88 92 GLY A C 1
ATOM 706 O O . GLY A 1 92 ? -16.085 5.088 25.442 1.00 96.88 92 GLY A O 1
ATOM 707 N N . ILE A 1 93 ? -14.867 3.271 24.881 1.00 97.25 93 ILE A N 1
ATOM 708 C CA . ILE A 1 93 ? -13.858 3.363 25.942 1.00 97.25 93 ILE A CA 1
ATOM 709 C C . ILE A 1 93 ? -12.451 3.471 25.338 1.00 97.25 93 ILE A C 1
ATOM 711 O O . ILE A 1 93 ? -12.132 2.831 24.355 1.00 97.25 93 ILE A O 1
ATOM 715 N N . ASP A 1 94 ? -11.645 4.307 25.993 1.00 97.69 94 ASP A N 1
ATOM 716 C CA . ASP A 1 94 ? -10.175 4.311 26.040 1.00 97.69 94 ASP A CA 1
ATOM 717 C C . ASP A 1 94 ? -9.522 2.987 26.487 1.00 97.69 94 ASP A C 1
ATOM 719 O O . ASP A 1 94 ? -9.091 2.962 27.643 1.00 97.69 94 ASP A O 1
ATOM 723 N N . ASP A 1 95 ? -9.553 1.875 25.741 1.00 98.06 95 ASP A N 1
ATOM 724 C CA . ASP A 1 95 ? -9.151 0.571 26.309 1.00 98.06 95 ASP A CA 1
ATOM 725 C C . ASP A 1 95 ? -7.633 0.460 26.529 1.00 98.06 95 ASP A C 1
ATOM 727 O O . ASP A 1 95 ? -7.181 -0.077 27.556 1.00 98.06 95 ASP A O 1
ATOM 731 N N . ASP A 1 96 ? -6.833 0.987 25.601 1.00 97.62 96 ASP A N 1
ATOM 732 C CA . ASP A 1 96 ? -5.372 0.957 25.693 1.00 97.62 96 ASP A CA 1
ATOM 733 C C . ASP A 1 96 ? -4.765 2.173 26.432 1.00 97.62 96 ASP A C 1
ATOM 735 O O . ASP A 1 96 ? -3.581 2.1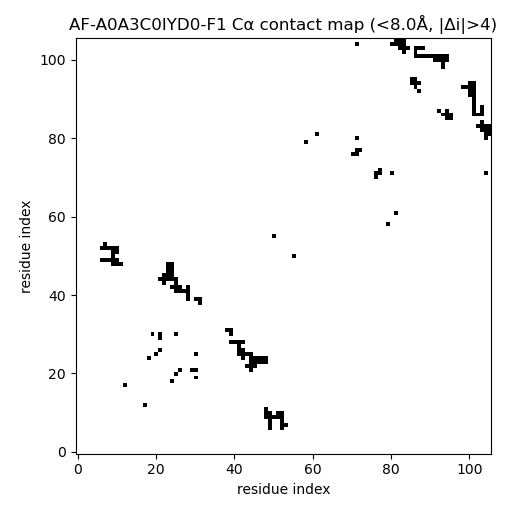60 26.798 1.00 97.62 96 ASP A O 1
ATOM 739 N N . HIS A 1 97 ? -5.601 3.154 26.780 1.00 97.62 97 HIS A N 1
ATOM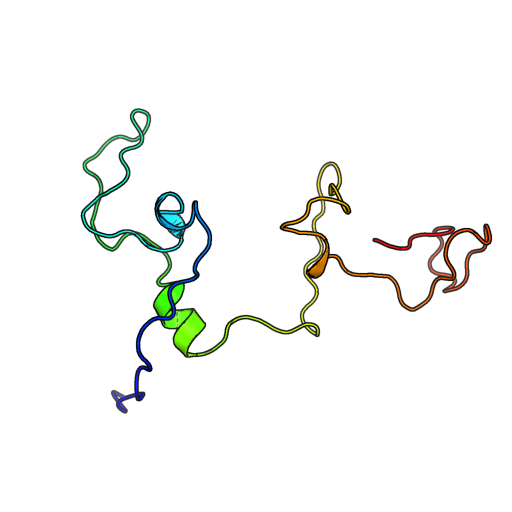 740 C CA . HIS A 1 97 ? -5.271 4.414 27.450 1.00 97.62 97 HIS A CA 1
ATOM 741 C C . HIS A 1 97 ? -4.280 5.291 26.667 1.00 97.62 97 HIS A C 1
ATOM 743 O O . HIS A 1 97 ? -3.463 6.006 27.271 1.00 97.62 97 HIS A O 1
ATOM 749 N N . ASN A 1 98 ? -4.331 5.249 25.337 1.00 97.06 98 ASN A N 1
ATOM 750 C CA . ASN A 1 98 ? -3.506 6.073 24.461 1.00 97.06 98 ASN A CA 1
ATOM 751 C C . ASN A 1 98 ? -4.079 7.490 24.236 1.00 97.06 98 ASN A C 1
ATOM 753 O O . ASN A 1 98 ? -3.364 8.369 23.741 1.00 97.06 98 ASN A O 1
ATOM 757 N N . GLY A 1 99 ? -5.319 7.743 24.675 1.00 97.75 99 GLY A N 1
ATOM 758 C CA . GLY A 1 99 ? -5.992 9.041 24.598 1.00 97.75 99 GLY A CA 1
ATOM 759 C C . GLY A 1 99 ? -6.983 9.191 23.440 1.00 97.75 99 GLY A C 1
ATOM 760 O O . GLY A 1 99 ? -7.524 10.292 23.266 1.00 97.75 99 GLY A O 1
ATOM 761 N N . TYR A 1 100 ? -7.240 8.127 22.678 1.00 97.00 100 TYR A N 1
ATOM 762 C CA . TYR A 1 100 ? -8.198 8.090 21.577 1.00 97.00 100 TYR A CA 1
ATOM 763 C C . TYR A 1 100 ? -9.218 6.974 21.804 1.00 97.00 100 TYR A C 1
ATOM 765 O O . TYR A 1 100 ? -8.869 5.816 21.924 1.00 97.00 100 TYR A O 1
ATOM 773 N N . ILE A 1 101 ? -10.503 7.330 21.860 1.00 97.75 101 ILE A N 1
ATOM 774 C CA . ILE A 1 101 ? -11.588 6.355 22.048 1.00 97.75 101 ILE A CA 1
ATOM 775 C C . ILE A 1 101 ? -11.838 5.594 20.740 1.00 97.75 101 ILE A C 1
ATOM 777 O O . ILE A 1 101 ? -12.109 6.244 19.724 1.00 97.75 101 ILE A O 1
ATOM 781 N N . ASP A 1 102 ? -11.865 4.256 20.800 1.00 95.88 102 ASP A N 1
ATOM 782 C CA . ASP A 1 102 ? -12.205 3.345 19.696 1.00 95.88 102 ASP A CA 1
ATOM 783 C C . ASP A 1 102 ? -11.312 3.527 18.437 1.00 95.88 102 ASP A C 1
ATOM 785 O O . ASP A 1 102 ? -11.802 3.473 17.299 1.00 95.88 102 ASP A O 1
ATOM 789 N N . ASP A 1 103 ? -9.999 3.736 18.588 1.00 96.38 103 ASP A N 1
ATOM 790 C CA . ASP A 1 103 ? -9.043 3.933 17.479 1.00 96.38 103 ASP A CA 1
ATOM 791 C C . ASP A 1 103 ? -8.592 2.611 16.814 1.00 96.38 103 ASP A C 1
ATOM 793 O O . ASP A 1 103 ? -7.415 2.292 16.644 1.00 96.38 103 ASP A O 1
ATOM 797 N N . ILE A 1 104 ? -9.570 1.825 16.352 1.00 97.12 104 ILE A N 1
ATOM 798 C CA . ILE A 1 104 ? -9.380 0.451 15.845 1.00 97.12 104 ILE A CA 1
ATOM 799 C C . ILE A 1 104 ? -8.394 0.348 14.675 1.00 97.12 104 ILE A C 1
ATOM 801 O O . ILE A 1 104 ? -7.759 -0.691 14.505 1.00 97.12 104 ILE A O 1
ATOM 805 N N . TRP A 1 105 ? -8.263 1.394 13.858 1.00 95.75 105 TRP A N 1
ATOM 806 C CA . TRP A 1 105 ? -7.410 1.408 12.662 1.00 95.75 105 TRP A CA 1
ATOM 807 C C . TRP A 1 105 ? -6.346 2.515 12.700 1.00 95.75 105 TRP A C 1
ATOM 809 O O . TRP A 1 105 ? -5.828 2.899 11.646 1.00 95.75 105 TRP A O 1
ATOM 819 N N . GLY A 1 106 ? -6.017 2.978 13.912 1.00 89.38 106 GLY A N 1
ATOM 820 C CA . GLY A 1 106 ? -5.109 4.095 14.187 1.00 89.38 106 GLY A CA 1
ATOM 821 C C . GLY A 1 106 ? -5.764 5.468 14.185 1.00 89.38 106 GLY A C 1
ATOM 822 O O . GLY A 1 106 ? -6.947 5.591 13.785 1.00 89.38 106 GLY A O 1
#

Foldseek 3Di:
DCDDDPQQQFADDPPPCSVVPCQQAFAPLSDDDPPDPDRRDGPNHDPNSSVVSVPDDDLPDDDDDDDPDDPCPDPVCVVVQDFDPQADAPPQDPRNVPPDGRPGRD

Secondary structure (DSSP, 8-state):
-------PPPP----TTGGG-TTT---TT----TTS-S---TT-S--HHHHHTT----TT------SS---TT-TTTGGG----TT--TTS-S-SS-SS-TT-TT-

Mean predicted aligned error: 6.26 Å

Solvent-accessible surface area (backbone atoms only — not comparable to full-atom values): 7199 Å² total; per-residue (Å²): 142,78,77,80,72,84,74,53,70,59,45,78,80,87,56,95,60,52,91,72,41,36,66,40,56,28,62,86,42,76,64,79,62,91,87,56,88,81,76,67,56,60,69,64,44,66,57,40,32,54,48,38,42,77,54,84,79,58,92,86,64,84,83,89,82,92,70,99,73,78,72,66,82,39,85,94,44,37,90,75,57,65,64,45,87,57,49,62,88,83,72,81,47,53,66,67,67,85,83,55,65,51,46,45,71,106

pLDDT: mean 90.39, std 11.96, range [45.59, 98.12]

Radius of gyration: 20.0 Å; Cα contacts (8 Å, |Δi|>4): 100; chains: 1; bounding box: 50×33×51 Å